Protein AF-A0A1X0P8S2-F1 (afdb_monomer_lite)

pLDDT: mean 89.49, std 8.62, range [44.91, 97.94]

Foldseek 3Di:
DPDFVVVQVVCCVQPVQAEDQDLVVCVVVVHQKYWDTWPAADPFFTWTWIAGNVPRDIDIKTKGWCPPPDPVVVVVVVVVLVVQCVDDDPPRDHDPDKDKGADPVHRSTIMMID

Secondary structure (DSSP, 8-state):
---HHHHHHHHHHHTTTTEESSHHHHHHTT-SEEEEEEEEEETTEEEEEEEETTT--EEEEEEEE-TT--HHHHHHHHHHHHHHHT---TTSPPP---EEEEETTEEEEEEEE-

InterPro domains:
  IPR000719 Protein kinase domain [PF00069] (35-103)
  IPR000719 Protein kinase domain [PS50011] (33-114)
  IPR011009 Protein kinase-like domain superfamily [SSF56112] (29-111)
  IPR017441 Protein kinase, ATP binding site [PS00107] (39-62)

Structure (mmCIF, N/CA/C/O backbone):
data_AF-A0A1X0P8S2-F1
#
_entry.id   AF-A0A1X0P8S2-F1
#
loop_
_atom_site.group_PDB
_atom_site.id
_atom_site.type_symbol
_atom_site.label_atom_id
_atom_site.label_alt_id
_atom_site.label_comp_id
_atom_site.label_asym_id
_atom_site.label_entity_id
_atom_site.label_seq_id
_atom_site.pdbx_PDB_ins_code
_atom_site.Cartn_x
_atom_site.Cartn_y
_atom_site.Cartn_z
_atom_site.occupancy
_atom_site.B_iso_or_equiv
_atom_site.auth_seq_id
_atom_site.auth_comp_id
_atom_site.auth_asym_id
_atom_site.auth_atom_id
_atom_site.pdbx_PDB_model_num
ATOM 1 N N . MET A 1 1 ? 19.736 5.442 6.160 1.00 44.91 1 MET A N 1
ATOM 2 C CA . MET A 1 1 ? 18.435 4.812 5.849 1.00 44.91 1 MET A CA 1
ATOM 3 C C . MET A 1 1 ? 17.380 5.475 6.715 1.00 44.91 1 MET A C 1
ATOM 5 O O . MET A 1 1 ? 17.674 5.678 7.890 1.00 44.91 1 MET A O 1
ATOM 9 N N . PRO A 1 2 ? 16.222 5.888 6.177 1.00 51.19 2 PRO A N 1
ATOM 10 C CA . PRO A 1 2 ? 15.137 6.366 7.026 1.00 51.19 2 PRO A CA 1
ATOM 11 C C . PRO A 1 2 ? 14.755 5.253 8.012 1.00 51.19 2 PRO A C 1
ATOM 13 O O . PRO A 1 2 ? 14.712 4.086 7.632 1.00 51.19 2 PRO A O 1
ATOM 16 N N . SER A 1 3 ? 14.539 5.606 9.282 1.00 68.69 3 SER A N 1
ATOM 17 C CA . SER A 1 3 ? 14.033 4.666 10.292 1.00 68.69 3 SER A CA 1
ATOM 18 C C . SER A 1 3 ? 12.738 4.016 9.788 1.00 68.69 3 SER A C 1
ATOM 20 O O . SER A 1 3 ? 11.969 4.675 9.084 1.00 68.69 3 SER A O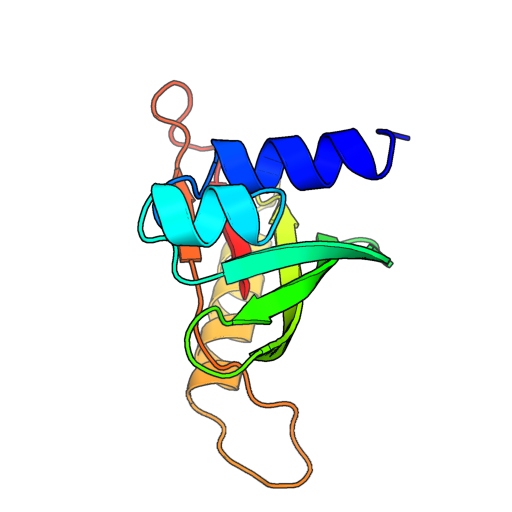 1
ATOM 22 N N . ASN A 1 4 ? 12.469 2.759 10.154 1.00 75.12 4 ASN A N 1
ATOM 23 C CA . ASN A 1 4 ? 11.230 2.055 9.790 1.00 75.12 4 ASN A CA 1
ATOM 24 C C . ASN A 1 4 ? 9.979 2.909 10.088 1.00 75.12 4 ASN A C 1
ATOM 26 O O . ASN A 1 4 ? 9.049 2.958 9.283 1.00 75.12 4 ASN A O 1
ATOM 30 N N . ASP A 1 5 ? 10.017 3.685 11.172 1.00 81.69 5 ASP A N 1
ATOM 31 C CA . ASP A 1 5 ? 8.949 4.607 11.570 1.00 81.69 5 ASP A CA 1
ATOM 32 C C . ASP A 1 5 ? 8.781 5.804 10.624 1.00 81.69 5 ASP A C 1
ATOM 34 O O . ASP A 1 5 ? 7.670 6.306 10.434 1.00 81.69 5 ASP A O 1
ATOM 38 N N . ALA A 1 6 ? 9.862 6.267 9.991 1.00 87.00 6 ALA A N 1
ATOM 39 C CA . ALA A 1 6 ? 9.818 7.382 9.050 1.00 87.00 6 ALA A CA 1
ATOM 40 C C . ALA A 1 6 ? 9.085 6.994 7.759 1.00 87.00 6 ALA A C 1
ATOM 42 O O . ALA A 1 6 ? 8.326 7.804 7.223 1.00 87.00 6 ALA A O 1
ATOM 43 N N . MET A 1 7 ? 9.253 5.751 7.289 1.00 88.81 7 MET A N 1
ATOM 44 C CA . MET A 1 7 ? 8.531 5.256 6.113 1.00 88.81 7 MET A CA 1
ATOM 45 C C . MET A 1 7 ? 7.036 5.092 6.403 1.00 88.81 7 MET A C 1
ATOM 47 O O . MET A 1 7 ? 6.203 5.565 5.631 1.00 88.81 7 MET A O 1
ATOM 51 N N . ILE A 1 8 ? 6.693 4.504 7.553 1.00 92.19 8 ILE A N 1
ATOM 52 C CA . ILE A 1 8 ? 5.300 4.372 8.005 1.00 92.19 8 ILE A CA 1
ATOM 53 C C . ILE A 1 8 ? 4.648 5.755 8.121 1.00 92.19 8 ILE A C 1
ATOM 55 O O . ILE A 1 8 ? 3.558 5.982 7.592 1.00 92.19 8 ILE A O 1
ATOM 59 N N . SER A 1 9 ? 5.351 6.714 8.729 1.00 92.31 9 SER A N 1
ATOM 60 C CA . SER A 1 9 ? 4.879 8.096 8.858 1.00 92.31 9 SER A CA 1
ATOM 61 C C . SER A 1 9 ? 4.693 8.779 7.500 1.00 92.31 9 SER A C 1
ATOM 63 O O . SER A 1 9 ? 3.713 9.502 7.308 1.00 92.31 9 SER A O 1
ATOM 65 N N . ARG A 1 10 ? 5.596 8.549 6.531 1.00 89.75 10 ARG A N 1
ATOM 66 C CA . ARG A 1 10 ? 5.460 9.068 5.158 1.00 89.75 10 ARG A CA 1
ATOM 67 C C . ARG A 1 10 ? 4.205 8.512 4.492 1.00 89.75 10 ARG A C 1
ATOM 69 O O . ARG A 1 10 ? 3.454 9.300 3.920 1.00 89.75 10 ARG A O 1
ATOM 76 N N . VAL A 1 11 ? 3.951 7.207 4.591 1.00 91.25 11 VAL A N 1
ATOM 77 C CA . VAL A 1 11 ? 2.761 6.571 4.002 1.00 91.25 11 VAL A CA 1
ATOM 78 C C . VAL A 1 11 ? 1.479 7.103 4.625 1.00 91.25 11 VAL A C 1
ATOM 80 O O . VAL A 1 11 ? 0.617 7.570 3.889 1.00 91.25 11 VAL A O 1
ATOM 83 N N . CYS A 1 12 ? 1.378 7.126 5.956 1.00 93.38 12 CYS A N 1
ATOM 84 C CA . CYS A 1 12 ? 0.174 7.604 6.643 1.00 93.38 12 CYS A CA 1
ATOM 85 C C . CYS A 1 12 ? -0.104 9.089 6.365 1.00 93.38 12 CYS A C 1
ATOM 87 O O . CYS A 1 12 ? -1.254 9.504 6.301 1.00 93.38 12 CYS A O 1
ATOM 89 N N . ARG A 1 13 ? 0.939 9.906 6.166 1.00 91.81 13 ARG A N 1
ATOM 90 C CA . ARG A 1 13 ? 0.778 11.311 5.766 1.00 91.81 13 ARG A CA 1
ATOM 91 C C . ARG A 1 13 ? 0.362 11.450 4.303 1.00 91.81 13 ARG A C 1
ATOM 93 O O . ARG A 1 13 ? -0.481 12.279 3.983 1.00 91.81 13 ARG A O 1
ATOM 100 N N . THR A 1 14 ? 0.982 10.679 3.412 1.00 90.50 14 THR A N 1
ATOM 101 C CA . THR A 1 14 ? 0.736 10.775 1.966 1.00 90.50 14 THR A CA 1
ATOM 102 C C . THR A 1 14 ? -0.659 10.253 1.646 1.00 90.50 14 THR A C 1
ATOM 104 O O . THR A 1 14 ? -1.473 10.966 1.068 1.00 90.50 14 THR A O 1
ATOM 107 N N . PHE A 1 15 ? -0.984 9.053 2.110 1.00 92.81 15 PHE A N 1
ATOM 108 C CA . PHE A 1 15 ? -2.256 8.376 1.880 1.00 92.81 15 PHE A CA 1
ATOM 109 C C . PHE A 1 15 ? -3.144 8.453 3.125 1.00 92.81 15 PHE A C 1
ATOM 111 O O . PHE A 1 15 ? -3.671 7.446 3.602 1.00 92.81 15 PHE A O 1
ATOM 118 N N . SER A 1 16 ? -3.301 9.673 3.646 1.00 92.62 16 SER A N 1
ATOM 119 C CA . SER A 1 16 ? -4.057 9.974 4.866 1.00 92.62 16 SER A CA 1
ATOM 120 C C . SER A 1 16 ? -5.507 9.518 4.822 1.00 92.62 16 SER A C 1
ATOM 122 O O . SER A 1 16 ? -6.110 9.334 5.869 1.00 92.62 16 SER A O 1
ATOM 124 N N . ASP A 1 17 ? -6.084 9.337 3.639 1.00 92.81 17 ASP A N 1
ATOM 125 C CA . ASP A 1 17 ? -7.479 8.919 3.489 1.00 92.81 17 ASP A CA 1
ATOM 126 C C . ASP A 1 17 ? -7.645 7.405 3.684 1.00 92.81 17 ASP A C 1
ATOM 128 O O . ASP A 1 17 ? -8.718 6.947 4.067 1.00 92.81 17 ASP A O 1
ATOM 132 N N . ALA A 1 18 ? -6.568 6.632 3.505 1.00 94.50 18 ALA A N 1
ATOM 133 C CA . ALA A 1 18 ? -6.597 5.172 3.537 1.00 94.50 18 ALA A CA 1
ATOM 134 C C . ALA A 1 18 ? -5.867 4.562 4.746 1.00 94.50 18 ALA A C 1
ATOM 136 O O . ALA A 1 18 ? -6.346 3.562 5.286 1.00 94.50 18 ALA A O 1
ATOM 137 N N . PHE A 1 19 ? -4.747 5.149 5.187 1.00 96.12 19 PHE A N 1
ATOM 138 C CA . PHE A 1 19 ? -3.832 4.527 6.152 1.00 96.12 19 PHE A CA 1
ATOM 139 C C . PHE A 1 19 ? -3.660 5.329 7.448 1.00 96.12 19 PHE A C 1
ATOM 141 O O . PHE A 1 19 ? -3.536 6.553 7.433 1.00 96.12 19 PHE A O 1
ATOM 148 N N . ALA A 1 20 ? -3.554 4.611 8.567 1.00 96.81 20 ALA A N 1
ATOM 149 C CA . ALA A 1 20 ? -3.128 5.124 9.868 1.00 96.81 20 ALA A CA 1
ATOM 150 C C . ALA A 1 20 ? -1.917 4.354 10.431 1.00 96.81 20 ALA A C 1
ATOM 152 O O . ALA A 1 20 ? -1.574 3.258 9.986 1.00 96.81 20 ALA A O 1
ATOM 153 N N . LYS A 1 21 ? -1.265 4.944 11.438 1.00 95.19 21 LYS A N 1
ATOM 154 C CA . LYS A 1 21 ? -0.061 4.390 12.086 1.00 95.19 21 LYS A CA 1
ATOM 155 C C . LYS A 1 21 ? -0.348 3.250 13.074 1.00 95.19 21 LYS A C 1
ATOM 157 O O . LYS A 1 21 ? 0.554 2.491 13.393 1.00 95.19 21 LYS A O 1
ATOM 162 N N . ASP A 1 22 ? -1.576 3.161 13.577 1.00 95.75 22 ASP A N 1
ATOM 163 C CA . ASP A 1 22 ? -2.020 2.152 14.537 1.00 95.75 22 ASP A CA 1
ATOM 164 C C . ASP A 1 22 ? -3.539 1.949 14.439 1.00 95.75 22 ASP A C 1
ATOM 166 O O . ASP A 1 22 ? -4.254 2.750 13.828 1.00 95.75 22 ASP A O 1
ATOM 170 N N . GLU A 1 23 ? -4.024 0.853 15.024 1.00 96.75 23 GLU A N 1
ATOM 171 C CA . GLU A 1 23 ? -5.435 0.465 14.966 1.00 96.75 23 GLU A CA 1
ATOM 172 C C . GLU A 1 23 ? -6.361 1.476 15.651 1.00 96.75 23 GLU A C 1
ATOM 174 O O . GLU A 1 23 ? -7.444 1.760 15.138 1.00 96.75 23 GLU A O 1
ATOM 179 N N . ALA A 1 24 ? -5.947 2.033 16.793 1.00 96.94 24 ALA A N 1
ATOM 180 C CA . ALA A 1 24 ? -6.769 2.965 17.560 1.00 96.94 24 ALA A CA 1
ATOM 181 C C . ALA A 1 24 ? -7.052 4.232 16.741 1.00 96.94 24 ALA A C 1
ATOM 183 O O . ALA A 1 24 ? -8.210 4.603 16.551 1.00 96.94 24 ALA A O 1
ATOM 184 N N . THR A 1 25 ? -6.002 4.810 16.155 1.00 96.25 25 THR A N 1
ATOM 185 C CA . THR A 1 25 ? -6.083 5.965 15.255 1.00 96.25 25 THR A CA 1
ATOM 186 C C . THR A 1 25 ? -6.919 5.639 14.015 1.00 96.25 25 THR A C 1
ATOM 188 O O . THR A 1 25 ? -7.712 6.463 13.563 1.00 96.25 25 THR A O 1
ATOM 191 N N . ALA A 1 26 ? -6.767 4.433 13.454 1.00 96.94 26 ALA A N 1
ATOM 192 C CA . ALA A 1 26 ? -7.526 4.014 12.279 1.00 96.94 26 ALA A CA 1
ATOM 193 C C . ALA A 1 26 ? -9.030 3.962 12.558 1.00 96.94 26 ALA A C 1
ATOM 195 O O . ALA A 1 26 ? -9.818 4.460 11.757 1.00 96.94 26 ALA A O 1
ATOM 196 N N . ARG A 1 27 ? -9.425 3.401 13.706 1.00 96.69 27 ARG A N 1
ATOM 197 C CA . ARG A 1 27 ? -10.828 3.326 14.131 1.00 96.69 27 ARG A CA 1
ATOM 198 C C . ARG A 1 27 ? -11.400 4.706 14.435 1.00 96.69 27 ARG A C 1
ATOM 200 O O . ARG A 1 27 ? -12.492 5.010 13.969 1.00 96.69 27 ARG A O 1
ATOM 207 N N . GLU A 1 28 ? -10.657 5.537 15.162 1.00 97.25 28 GLU A N 1
ATOM 208 C CA . GLU A 1 28 ? -11.066 6.904 15.505 1.00 97.25 28 GLU A CA 1
ATOM 209 C C . GLU A 1 28 ? -11.314 7.758 14.253 1.00 97.25 28 GLU A C 1
ATOM 211 O O . GLU A 1 28 ? -12.302 8.483 14.176 1.00 97.25 28 GLU A O 1
ATOM 216 N N . GLN A 1 29 ? -10.445 7.644 13.246 1.00 96.50 29 GLN A N 1
ATOM 217 C CA . GLN A 1 29 ? -10.496 8.472 12.038 1.00 96.50 29 GLN A CA 1
ATOM 218 C C . GLN A 1 29 ? -11.183 7.797 10.841 1.00 96.50 29 GLN A C 1
ATOM 220 O O . GLN A 1 29 ? -11.119 8.324 9.727 1.00 96.50 29 GLN A O 1
ATOM 225 N N . GLY A 1 30 ? -11.784 6.619 11.034 1.00 96.25 30 GLY A N 1
ATOM 226 C CA . GLY A 1 30 ? -12.465 5.871 9.975 1.00 96.25 30 GLY A CA 1
ATOM 227 C C . GLY A 1 30 ? -11.560 5.453 8.808 1.00 96.25 30 GLY A C 1
ATOM 228 O O . GLY A 1 30 ? -12.003 5.453 7.662 1.00 96.25 30 GLY A O 1
ATOM 229 N N . LYS A 1 31 ? -10.286 5.131 9.064 1.00 96.75 31 LYS A N 1
ATOM 230 C CA . LYS A 1 31 ? -9.349 4.663 8.028 1.00 96.75 31 LYS A CA 1
ATOM 231 C C . LYS A 1 31 ? -9.607 3.206 7.666 1.00 96.75 31 LYS A C 1
ATOM 233 O O . LYS A 1 31 ? -10.013 2.405 8.504 1.00 96.75 31 LYS A O 1
ATOM 238 N N . LYS A 1 32 ? -9.316 2.849 6.414 1.00 97.19 32 LYS A N 1
ATOM 239 C CA . LYS A 1 32 ? -9.481 1.479 5.906 1.00 97.19 32 LYS A CA 1
ATOM 240 C C . LYS A 1 32 ? -8.394 0.537 6.432 1.00 97.19 32 LYS A C 1
ATOM 242 O O . LYS A 1 32 ? -8.680 -0.625 6.730 1.00 97.19 32 LYS A O 1
ATOM 247 N N . TYR A 1 33 ? -7.172 1.049 6.585 1.00 97.69 33 TYR A N 1
ATOM 248 C CA . TYR A 1 33 ? -5.987 0.280 6.951 1.00 97.69 33 TYR A CA 1
ATOM 249 C C . TYR A 1 33 ? -5.161 0.940 8.053 1.00 97.69 33 TYR A C 1
ATOM 251 O O . TYR A 1 33 ? -5.146 2.162 8.207 1.00 97.69 33 TYR A O 1
ATOM 259 N N . TRP A 1 34 ? -4.383 0.125 8.759 1.00 97.62 34 TRP A N 1
ATOM 260 C CA . TRP A 1 34 ? -3.283 0.591 9.599 1.00 97.62 34 TRP A CA 1
ATOM 261 C C . TRP A 1 34 ? -2.013 -0.219 9.371 1.00 97.62 34 TRP A C 1
ATOM 263 O O . TRP A 1 34 ? -2.073 -1.399 9.027 1.00 97.62 34 TRP A O 1
ATOM 273 N N . ILE A 1 35 ? -0.856 0.419 9.532 1.00 96.94 35 ILE A N 1
ATOM 274 C CA . ILE A 1 35 ? 0.444 -0.202 9.269 1.00 96.94 35 ILE A CA 1
ATOM 275 C C . ILE A 1 35 ? 1.052 -0.739 10.563 1.00 96.94 35 ILE A C 1
ATOM 277 O O . ILE A 1 35 ? 1.124 -0.041 11.565 1.00 96.94 35 ILE A O 1
ATOM 281 N N . THR A 1 36 ? 1.523 -1.984 10.528 1.00 95.62 36 THR A N 1
ATOM 282 C CA . THR A 1 36 ? 2.124 -2.668 11.684 1.00 95.62 36 THR A CA 1
ATOM 283 C C . THR A 1 36 ? 3.648 -2.568 11.701 1.00 95.62 36 THR A C 1
ATOM 285 O O . THR A 1 36 ? 4.238 -2.365 12.757 1.00 95.62 36 THR A O 1
ATOM 288 N N . ARG A 1 37 ? 4.306 -2.769 10.550 1.00 94.75 37 ARG A N 1
ATOM 289 C CA . ARG A 1 37 ? 5.773 -2.800 10.418 1.00 94.75 37 ARG A CA 1
ATOM 290 C C . ARG A 1 37 ? 6.219 -2.778 8.959 1.00 94.75 37 ARG A C 1
ATOM 292 O O . ARG A 1 37 ? 5.430 -3.049 8.058 1.00 94.75 37 ARG A O 1
ATOM 299 N N . VAL A 1 38 ? 7.511 -2.549 8.743 1.00 95.81 38 VAL A N 1
ATOM 300 C CA . VAL A 1 38 ? 8.190 -2.792 7.461 1.00 95.81 38 VAL A CA 1
ATOM 301 C C . VAL A 1 38 ? 8.457 -4.295 7.298 1.00 95.81 38 VAL A C 1
ATOM 303 O O . VAL A 1 38 ? 8.894 -4.946 8.246 1.00 95.81 38 VAL A O 1
ATOM 306 N N . LEU A 1 39 ? 8.184 -4.844 6.112 1.00 95.62 39 LEU A N 1
ATOM 307 C CA . LEU A 1 39 ? 8.489 -6.234 5.742 1.00 95.62 39 LEU A CA 1
ATOM 308 C C . LEU A 1 39 ? 9.820 -6.357 4.994 1.00 95.62 39 LEU A C 1
ATOM 310 O O . LEU A 1 39 ? 10.546 -7.325 5.199 1.00 95.62 39 LEU A O 1
ATOM 314 N N . GLY A 1 40 ? 10.156 -5.378 4.154 1.00 93.75 40 GLY A N 1
ATOM 315 C CA . GLY A 1 40 ? 11.430 -5.336 3.439 1.00 93.75 40 GLY A CA 1
ATOM 316 C C . GLY A 1 40 ? 11.521 -4.155 2.480 1.00 93.75 40 GLY A C 1
ATOM 317 O O . GLY A 1 40 ? 10.507 -3.566 2.116 1.00 93.75 40 GLY A O 1
ATOM 318 N N . SER A 1 41 ? 12.735 -3.822 2.053 1.00 91.81 41 SER A N 1
ATOM 319 C CA . SER A 1 41 ? 13.006 -2.762 1.077 1.00 91.81 41 SER A CA 1
ATOM 320 C C . SER A 1 41 ? 13.828 -3.326 -0.074 1.00 91.81 41 SER A C 1
ATOM 322 O O . SER A 1 41 ? 14.752 -4.108 0.144 1.00 91.81 41 SER A O 1
ATOM 324 N N . GLY A 1 42 ? 13.486 -2.932 -1.295 1.00 85.69 42 GLY A N 1
ATOM 325 C CA . GLY A 1 42 ? 14.176 -3.314 -2.520 1.00 85.69 42 GLY A CA 1
ATOM 326 C C . GLY A 1 42 ? 14.456 -2.108 -3.410 1.00 85.69 42 GLY A C 1
ATOM 327 O O . GLY A 1 42 ? 14.196 -0.966 -3.037 1.00 85.69 42 GLY A O 1
ATOM 328 N N . ALA A 1 43 ? 14.975 -2.374 -4.609 1.00 82.38 43 ALA A N 1
ATOM 329 C CA . ALA A 1 43 ? 15.391 -1.333 -5.551 1.00 82.38 43 ALA A CA 1
ATOM 330 C C . ALA A 1 43 ? 14.255 -0.380 -5.961 1.00 82.38 43 ALA A C 1
ATOM 332 O O . ALA A 1 43 ? 14.499 0.796 -6.196 1.00 82.38 43 ALA A O 1
ATOM 333 N N . THR A 1 44 ? 13.022 -0.884 -6.040 1.00 79.94 44 THR A N 1
ATOM 334 C CA . THR A 1 44 ? 11.866 -0.132 -6.549 1.00 79.94 44 THR A CA 1
ATOM 335 C C . THR A 1 44 ? 10.910 0.332 -5.458 1.00 79.94 44 THR A C 1
ATOM 337 O O . THR A 1 44 ? 9.926 0.999 -5.757 1.00 79.94 44 THR A O 1
ATOM 340 N N . GLY A 1 45 ? 11.151 -0.017 -4.192 1.00 87.19 45 GLY A N 1
ATOM 341 C CA . GLY A 1 45 ? 10.194 0.319 -3.150 1.00 87.19 45 GLY A CA 1
ATOM 342 C C . GLY A 1 45 ? 10.385 -0.398 -1.827 1.00 87.19 45 GLY A C 1
ATOM 343 O O . GLY A 1 45 ? 11.294 -1.204 -1.638 1.00 87.19 45 GLY A O 1
ATOM 344 N N . THR A 1 46 ? 9.493 -0.096 -0.892 1.00 92.75 46 THR A N 1
ATOM 345 C CA . THR A 1 46 ? 9.443 -0.714 0.437 1.00 92.75 46 THR A CA 1
ATOM 346 C C . THR A 1 46 ? 8.095 -1.378 0.646 1.00 92.75 46 THR A C 1
ATOM 348 O O . THR A 1 46 ? 7.059 -0.769 0.410 1.00 92.75 46 THR A O 1
ATOM 351 N N . VAL A 1 47 ? 8.110 -2.620 1.113 1.00 95.31 47 VAL A N 1
ATOM 352 C CA . VAL A 1 47 ? 6.917 -3.388 1.453 1.00 95.31 47 VAL A CA 1
ATOM 353 C C . VAL A 1 47 ? 6.630 -3.232 2.943 1.00 95.31 47 VAL A C 1
ATOM 355 O O . VAL A 1 47 ? 7.504 -3.446 3.786 1.00 95.31 47 VAL A O 1
ATOM 358 N N . LEU A 1 48 ? 5.395 -2.870 3.270 1.00 96.38 48 LEU A N 1
ATOM 359 C CA . LEU A 1 48 ? 4.875 -2.721 4.624 1.00 96.38 48 LEU A CA 1
ATOM 360 C C . LEU A 1 48 ? 3.834 -3.808 4.909 1.00 96.38 48 LEU A C 1
ATOM 362 O O . LEU A 1 48 ? 3.192 -4.327 4.002 1.00 96.38 48 LEU A O 1
ATOM 366 N N . CYS A 1 49 ? 3.652 -4.141 6.181 1.00 96.94 49 CYS A N 1
ATOM 367 C CA . CYS A 1 49 ? 2.583 -5.013 6.650 1.00 96.94 49 CYS A CA 1
ATOM 368 C C . CYS A 1 49 ? 1.418 -4.143 7.126 1.00 96.94 49 CYS A C 1
ATOM 370 O O . CYS A 1 49 ? 1.525 -3.493 8.171 1.00 96.94 49 CYS A O 1
ATOM 372 N N . GLY A 1 50 ? 0.330 -4.116 6.364 1.00 97.12 50 GLY A N 1
ATOM 373 C CA . GLY A 1 50 ? -0.915 -3.442 6.717 1.00 97.12 50 GLY A CA 1
ATOM 374 C C . GLY A 1 50 ? -1.947 -4.415 7.285 1.00 97.12 50 GLY A C 1
ATOM 375 O O . GLY A 1 50 ? -1.896 -5.612 7.014 1.00 97.12 50 GLY A O 1
ATOM 376 N N . LYS A 1 51 ? -2.902 -3.905 8.059 1.00 97.94 51 LYS A N 1
ATOM 377 C CA . LYS A 1 51 ? -4.093 -4.638 8.494 1.00 97.94 51 LYS A CA 1
ATOM 378 C C . LYS A 1 51 ? -5.352 -3.861 8.156 1.00 97.94 51 LYS A C 1
ATOM 380 O O . LYS A 1 51 ? -5.409 -2.652 8.386 1.00 97.94 51 LYS A O 1
ATOM 385 N N . ARG A 1 52 ? -6.355 -4.552 7.615 1.00 97.56 52 ARG A N 1
ATOM 386 C CA . ARG A 1 52 ? -7.668 -3.974 7.315 1.00 97.56 52 ARG A CA 1
ATOM 387 C C . ARG A 1 52 ? -8.475 -3.816 8.595 1.00 97.56 52 ARG A C 1
ATOM 389 O O . ARG A 1 52 ? -8.527 -4.721 9.421 1.00 97.56 52 ARG A O 1
ATOM 396 N N . VAL A 1 53 ? -9.120 -2.667 8.769 1.00 97.81 53 VAL A N 1
ATOM 397 C CA . VAL A 1 53 ? -9.856 -2.360 10.008 1.00 97.81 53 VAL A CA 1
ATOM 398 C C . VAL A 1 53 ? -11.124 -3.208 10.164 1.00 97.81 53 VAL A C 1
ATOM 400 O O . VAL A 1 53 ? -11.509 -3.515 11.293 1.00 97.81 53 VAL A O 1
ATOM 403 N N . SER A 1 54 ? -11.765 -3.605 9.058 1.00 97.38 54 SER A N 1
ATOM 404 C CA . SER A 1 54 ? -13.050 -4.322 9.075 1.00 97.38 54 SER A CA 1
ATOM 405 C C . SER A 1 54 ? -12.974 -5.728 9.672 1.00 97.38 54 SER A C 1
ATOM 407 O O . SER A 1 54 ? -13.916 -6.149 10.334 1.00 97.38 54 SER A O 1
ATOM 409 N N . ASP A 1 55 ? -11.876 -6.447 9.448 1.00 96.69 55 ASP A N 1
ATOM 410 C CA . ASP A 1 55 ? -11.729 -7.873 9.793 1.00 96.69 55 ASP A CA 1
ATOM 411 C C . ASP A 1 55 ? -10.341 -8.245 10.334 1.00 96.69 55 ASP A C 1
ATOM 413 O O . ASP A 1 55 ? -10.122 -9.382 10.746 1.00 96.69 55 ASP A O 1
ATOM 417 N N . GLY A 1 56 ? -9.397 -7.302 10.364 1.00 96.25 56 GLY A N 1
ATOM 418 C CA . GLY A 1 56 ? -8.036 -7.546 10.832 1.00 96.25 56 GLY A CA 1
ATOM 419 C C . GLY A 1 56 ? -7.170 -8.356 9.865 1.00 96.25 56 GLY A C 1
ATOM 420 O O . GLY A 1 56 ? -6.051 -8.725 10.244 1.00 96.25 56 GLY A O 1
ATOM 421 N N . GLU A 1 57 ? -7.643 -8.623 8.641 1.00 97.25 57 GLU A N 1
ATOM 422 C CA . GLU A 1 57 ? -6.873 -9.338 7.623 1.00 97.25 57 GLU A CA 1
ATOM 423 C C . GLU A 1 57 ? -5.582 -8.572 7.296 1.00 97.25 57 GLU A C 1
ATOM 425 O O . GLU A 1 57 ? -5.553 -7.337 7.272 1.00 97.25 57 GLU A O 1
ATOM 430 N N . SER A 1 58 ? -4.485 -9.313 7.122 1.00 97.19 58 SER A N 1
ATOM 431 C CA . SER A 1 58 ? -3.153 -8.744 6.913 1.00 97.19 58 SER A CA 1
ATOM 432 C C . SER A 1 58 ? -2.805 -8.690 5.431 1.00 97.19 58 SER A C 1
ATOM 434 O O . SER A 1 58 ? -2.993 -9.666 4.714 1.00 97.19 58 SER A O 1
ATOM 436 N N . PHE A 1 59 ? -2.235 -7.567 5.006 1.00 96.50 59 PHE A N 1
ATOM 437 C CA . PHE A 1 59 ? -1.879 -7.278 3.621 1.00 96.50 59 PHE A CA 1
ATOM 438 C C . PHE A 1 59 ? -0.414 -6.859 3.519 1.00 96.50 59 PHE A C 1
ATOM 440 O O . PHE A 1 59 ? 0.120 -6.175 4.400 1.00 96.50 59 PHE A O 1
ATOM 447 N N . ALA A 1 60 ? 0.231 -7.243 2.421 1.00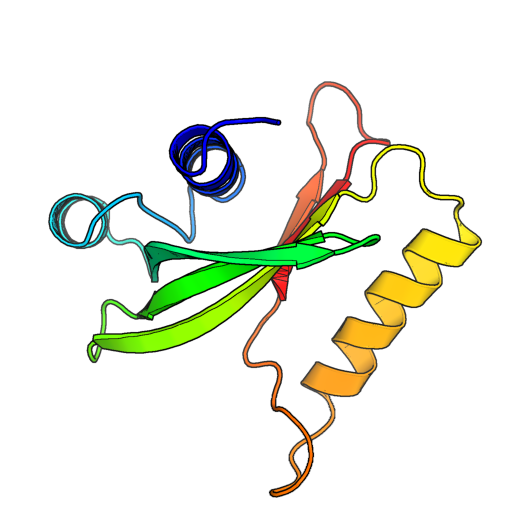 96.50 60 ALA A N 1
ATOM 448 C CA . ALA A 1 60 ? 1.483 -6.635 1.998 1.00 96.50 60 ALA A CA 1
ATOM 449 C C . ALA A 1 60 ? 1.160 -5.362 1.205 1.00 96.50 60 ALA A C 1
ATOM 451 O O . ALA A 1 60 ? 0.310 -5.388 0.327 1.00 96.50 60 ALA A O 1
ATOM 452 N N . VAL A 1 61 ? 1.827 -4.262 1.540 1.00 95.56 61 VAL A N 1
ATOM 453 C CA . VAL A 1 61 ? 1.600 -2.931 0.968 1.00 95.56 61 VAL A CA 1
ATOM 454 C C . VAL A 1 61 ? 2.914 -2.471 0.344 1.00 95.56 61 VAL A C 1
ATOM 456 O O . VAL A 1 61 ? 3.838 -2.097 1.073 1.00 95.56 61 VAL A O 1
ATOM 459 N N . LYS A 1 62 ? 3.052 -2.543 -0.982 1.00 94.88 62 LYS A N 1
ATOM 460 C CA . LYS A 1 62 ? 4.285 -2.176 -1.695 1.00 94.88 62 LYS A CA 1
ATOM 461 C C . LYS A 1 62 ? 4.250 -0.695 -2.046 1.00 94.88 62 LYS A C 1
ATOM 463 O O . LYS A 1 62 ? 3.508 -0.276 -2.921 1.00 94.88 62 LYS A O 1
ATOM 468 N N . VAL A 1 63 ? 5.091 0.094 -1.387 1.00 93.06 63 VAL A N 1
ATOM 469 C CA . VAL A 1 63 ? 5.241 1.527 -1.651 1.00 93.06 63 VAL A CA 1
ATOM 470 C C . VAL A 1 63 ? 6.338 1.742 -2.682 1.00 93.06 63 VAL A C 1
ATOM 472 O O . VAL A 1 63 ? 7.496 1.410 -2.424 1.00 93.06 63 VAL A O 1
ATOM 475 N N . VAL A 1 64 ? 5.974 2.325 -3.816 1.00 90.25 64 VAL A N 1
ATOM 476 C CA . VAL A 1 64 ? 6.860 2.652 -4.933 1.00 90.25 64 VAL A CA 1
ATOM 477 C C . VAL A 1 64 ? 7.039 4.166 -4.980 1.00 90.25 64 VAL A C 1
ATOM 479 O O . VAL A 1 64 ? 6.063 4.918 -5.056 1.00 90.25 64 VAL A O 1
ATOM 482 N N . ASP A 1 65 ? 8.292 4.610 -4.897 1.00 85.56 65 ASP A N 1
ATOM 483 C CA . ASP A 1 65 ? 8.652 6.014 -5.087 1.00 85.56 65 ASP A CA 1
ATOM 484 C C . ASP A 1 65 ? 8.933 6.237 -6.571 1.00 85.56 65 ASP A C 1
ATOM 486 O O . ASP A 1 65 ? 9.893 5.685 -7.101 1.00 85.56 65 ASP A O 1
ATOM 490 N N . MET A 1 66 ? 8.062 6.978 -7.254 1.00 85.38 66 MET A N 1
ATOM 491 C CA . MET A 1 66 ? 8.172 7.203 -8.698 1.00 85.38 66 MET A CA 1
ATOM 492 C C . MET A 1 66 ? 8.940 8.496 -9.010 1.00 85.38 66 MET A C 1
ATOM 494 O O . MET A 1 66 ? 9.085 8.866 -10.178 1.00 85.38 66 MET A O 1
ATOM 498 N N . GLU A 1 67 ? 9.411 9.202 -7.979 1.00 83.12 67 GLU A N 1
ATOM 499 C CA . GLU A 1 67 ? 10.254 10.387 -8.110 1.00 83.12 67 GLU A CA 1
ATOM 500 C C . GLU A 1 67 ? 11.570 10.036 -8.820 1.00 83.12 67 GLU A C 1
ATOM 502 O O . GLU A 1 67 ? 12.252 9.067 -8.486 1.00 83.12 67 GLU A O 1
ATOM 507 N N . GLY A 1 68 ? 11.915 10.815 -9.848 1.00 78.69 68 GLY A N 1
ATOM 508 C CA . GLY A 1 68 ? 13.135 10.615 -10.636 1.00 78.69 68 GLY A CA 1
ATOM 509 C C . GLY A 1 68 ? 13.145 9.372 -11.536 1.00 78.69 68 GLY A C 1
ATOM 510 O O . GLY A 1 68 ? 14.129 9.158 -12.246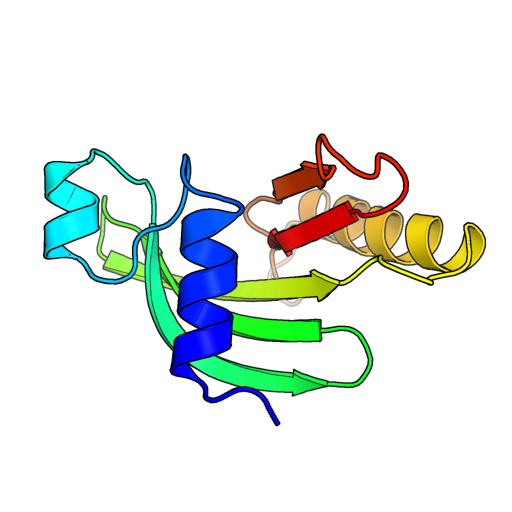 1.00 78.69 68 GLY A O 1
ATOM 511 N N . MET A 1 69 ? 12.075 8.565 -11.557 1.00 86.06 69 MET A N 1
ATOM 512 C CA . MET A 1 69 ? 11.929 7.487 -12.537 1.00 86.06 69 MET A CA 1
ATOM 513 C C . MET A 1 69 ? 11.743 8.059 -13.943 1.00 86.06 69 MET A C 1
ATOM 515 O O . MET A 1 69 ? 11.062 9.069 -14.136 1.00 86.06 69 MET A O 1
ATOM 519 N N . SER A 1 70 ? 12.307 7.375 -14.941 1.00 88.81 70 SER A N 1
ATOM 520 C CA . SER A 1 70 ? 12.013 7.680 -16.340 1.00 88.81 70 SER A CA 1
ATOM 521 C C . SER A 1 70 ? 10.528 7.442 -16.632 1.00 88.81 70 SER A C 1
ATOM 523 O O . SER A 1 70 ? 9.901 6.582 -16.014 1.00 88.81 70 SER A O 1
ATOM 525 N N . GLU A 1 71 ? 9.957 8.137 -17.617 1.00 88.50 71 GLU A N 1
ATOM 526 C CA . GLU A 1 71 ? 8.569 7.880 -18.036 1.00 88.50 71 GLU A CA 1
ATOM 527 C C . GLU A 1 71 ? 8.354 6.414 -18.452 1.00 88.50 71 GLU A C 1
ATOM 529 O O . GLU A 1 71 ? 7.300 5.834 -18.198 1.00 88.50 71 GLU A O 1
ATOM 534 N N . ALA A 1 72 ? 9.379 5.766 -19.017 1.00 89.19 72 ALA A N 1
ATOM 535 C CA . ALA A 1 72 ? 9.332 4.342 -19.333 1.00 89.19 72 ALA A CA 1
ATOM 536 C C . ALA A 1 72 ? 9.196 3.467 -18.075 1.00 89.19 72 ALA A C 1
ATOM 538 O O . ALA A 1 72 ? 8.423 2.509 -18.079 1.00 89.19 72 ALA A O 1
ATOM 539 N N . ASP A 1 73 ? 9.907 3.794 -16.996 1.00 87.62 73 ASP A N 1
ATOM 540 C CA . ASP A 1 73 ? 9.833 3.044 -15.740 1.00 87.62 73 ASP A CA 1
ATOM 541 C C . ASP A 1 73 ? 8.547 3.342 -14.965 1.00 87.62 73 ASP A C 1
ATOM 543 O O . ASP A 1 73 ? 7.950 2.417 -14.414 1.00 87.62 73 ASP A O 1
ATOM 547 N N . LYS A 1 74 ? 8.045 4.584 -15.015 1.00 87.69 74 LYS A N 1
ATOM 548 C CA . LYS A 1 74 ? 6.720 4.921 -14.473 1.00 87.69 74 LYS A CA 1
ATOM 549 C C . LYS A 1 74 ? 5.620 4.114 -15.164 1.00 87.69 74 LYS A C 1
ATOM 551 O O . LYS A 1 74 ? 4.800 3.487 -14.493 1.00 87.69 74 LYS A O 1
ATOM 556 N N . ASN A 1 75 ? 5.650 4.058 -16.497 1.00 87.94 75 ASN A N 1
ATOM 557 C CA . ASN A 1 75 ? 4.705 3.264 -17.283 1.00 87.94 75 ASN A CA 1
ATOM 558 C C . ASN A 1 75 ? 4.805 1.768 -16.957 1.00 87.94 75 ASN A C 1
ATOM 560 O O . ASN A 1 75 ? 3.784 1.093 -16.856 1.00 87.94 75 ASN A O 1
ATOM 564 N N . ARG A 1 76 ? 6.019 1.239 -16.747 1.00 87.31 76 ARG A N 1
ATOM 565 C CA . ARG A 1 76 ? 6.217 -0.156 -16.317 1.00 87.31 76 ARG A CA 1
ATOM 566 C C . ARG A 1 76 ? 5.622 -0.429 -14.939 1.00 87.31 76 ARG A C 1
ATOM 568 O O . ARG A 1 76 ? 4.944 -1.438 -14.785 1.00 87.31 76 ARG A O 1
ATOM 575 N N . ALA A 1 77 ? 5.845 0.449 -13.962 1.00 87.00 77 ALA A N 1
ATOM 576 C CA . ALA A 1 77 ? 5.300 0.283 -12.616 1.00 87.00 77 ALA A CA 1
ATOM 577 C C . ALA A 1 77 ? 3.762 0.347 -12.611 1.00 87.00 77 ALA A C 1
ATOM 579 O O . ALA A 1 77 ? 3.117 -0.470 -11.961 1.00 87.00 77 ALA A O 1
ATOM 580 N N . GLN A 1 78 ? 3.161 1.247 -13.395 1.00 88.06 78 GLN A N 1
ATOM 581 C CA . GLN A 1 78 ? 1.704 1.292 -13.566 1.00 88.06 78 GLN A CA 1
ATOM 582 C C . GLN A 1 78 ? 1.160 0.047 -14.280 1.00 88.06 78 GLN A C 1
ATOM 584 O O . GLN A 1 78 ? 0.132 -0.497 -13.880 1.00 88.06 78 GLN A O 1
ATOM 589 N N . ALA A 1 79 ? 1.858 -0.439 -15.311 1.00 87.62 79 ALA A N 1
ATOM 590 C CA . ALA A 1 79 ? 1.480 -1.664 -16.007 1.00 87.62 79 ALA A CA 1
ATOM 591 C C . ALA A 1 79 ? 1.574 -2.904 -15.099 1.00 87.62 79 ALA A C 1
ATOM 593 O O . ALA A 1 79 ? 0.703 -3.764 -15.178 1.00 87.62 79 ALA A O 1
ATOM 594 N N . GLU A 1 80 ? 2.580 -2.989 -14.216 1.00 84.88 80 GLU A N 1
ATOM 595 C CA . GLU A 1 80 ? 2.695 -4.055 -13.205 1.00 84.88 80 GLU A CA 1
ATOM 596 C C . GLU A 1 80 ? 1.426 -4.119 -12.345 1.00 84.88 80 GLU A C 1
ATOM 598 O O . GLU A 1 80 ? 0.809 -5.179 -12.228 1.00 84.88 80 GLU A O 1
ATOM 603 N N . VAL A 1 81 ? 0.998 -2.973 -11.811 1.00 89.19 81 VAL A N 1
ATOM 604 C CA . VAL A 1 81 ? -0.213 -2.862 -10.986 1.00 89.19 81 VAL A CA 1
ATOM 605 C C . VAL A 1 81 ? -1.461 -3.233 -11.782 1.00 89.19 81 VAL A C 1
ATOM 607 O O . VAL A 1 81 ? -2.255 -4.055 -11.331 1.00 89.19 81 VAL A O 1
ATOM 610 N N . HIS A 1 82 ? -1.614 -2.699 -12.995 1.00 88.81 82 HIS A N 1
ATOM 611 C CA . HIS A 1 82 ? -2.777 -2.983 -13.833 1.00 88.81 82 HIS A CA 1
ATOM 612 C C . HIS A 1 82 ? -2.906 -4.474 -14.187 1.00 88.81 82 HIS A C 1
ATOM 614 O O . HIS A 1 82 ? -4.003 -5.039 -14.128 1.00 88.81 82 HIS A O 1
ATOM 620 N N . CYS A 1 83 ? -1.785 -5.125 -14.512 1.00 89.94 83 CYS A N 1
ATOM 621 C CA . CYS A 1 83 ? -1.740 -6.564 -14.751 1.00 89.94 83 CYS A CA 1
ATOM 622 C C . CYS A 1 83 ? -2.170 -7.341 -13.503 1.00 89.94 83 CYS A C 1
ATOM 624 O O . CYS A 1 83 ? -3.054 -8.188 -13.598 1.00 89.94 83 CYS A O 1
ATOM 626 N N . LEU A 1 84 ? -1.597 -7.035 -12.334 1.00 91.50 84 LEU A N 1
ATOM 627 C CA . LEU A 1 84 ? -1.890 -7.762 -11.095 1.00 91.50 84 LEU A CA 1
ATOM 628 C C . LEU A 1 84 ? -3.327 -7.557 -10.599 1.00 91.50 84 LEU A C 1
ATOM 630 O O . LEU A 1 84 ? -3.924 -8.510 -10.105 1.00 91.50 84 LEU A O 1
ATOM 634 N N . LEU A 1 85 ? -3.903 -6.362 -10.762 1.00 91.88 85 LEU A N 1
ATOM 635 C CA . LEU A 1 85 ? -5.314 -6.093 -10.445 1.00 91.88 85 LEU A CA 1
ATOM 636 C C . LEU A 1 85 ? -6.278 -6.869 -11.350 1.00 91.88 85 LEU A C 1
ATOM 638 O O . LEU A 1 85 ? -7.393 -7.190 -10.943 1.00 91.88 85 LEU A O 1
ATOM 642 N N . SER A 1 86 ? -5.850 -7.180 -12.575 1.00 90.50 86 SER A N 1
ATOM 643 C CA . SER A 1 86 ? -6.635 -7.946 -13.550 1.00 90.50 86 SER A CA 1
ATOM 644 C C . SER A 1 86 ? -6.419 -9.462 -13.435 1.00 90.50 86 SER A C 1
ATOM 646 O O . SER A 1 86 ? -7.091 -10.234 -14.121 1.00 90.50 86 SER A O 1
ATOM 648 N N . CYS A 1 87 ? -5.483 -9.910 -12.593 1.00 91.31 87 CYS A N 1
ATOM 649 C CA . CYS A 1 87 ? -5.176 -11.320 -12.389 1.00 91.31 87 CYS A CA 1
ATOM 650 C C . CYS A 1 87 ? -5.897 -11.870 -11.153 1.00 91.31 87 CYS A C 1
ATOM 652 O O . CYS A 1 87 ? -5.602 -11.485 -10.025 1.00 91.31 87 CYS A O 1
ATOM 654 N N . ASP A 1 88 ? -6.778 -12.852 -11.355 1.00 91.25 88 ASP A N 1
ATOM 655 C CA . ASP A 1 88 ? -7.385 -13.627 -10.266 1.00 91.25 88 ASP A CA 1
ATOM 656 C C . ASP A 1 88 ? -7.132 -15.121 -10.492 1.00 91.25 88 ASP A C 1
ATOM 658 O O . ASP A 1 88 ? -7.936 -15.842 -11.085 1.00 91.25 88 ASP A O 1
ATOM 662 N N . PHE A 1 89 ? -5.943 -15.577 -10.094 1.00 94.00 89 PHE A N 1
ATOM 663 C CA . PHE A 1 89 ? -5.513 -16.963 -10.260 1.00 94.00 89 PHE A CA 1
ATOM 664 C C . PHE A 1 89 ? -4.789 -17.452 -9.008 1.00 94.00 89 PHE A C 1
ATOM 666 O O . PHE A 1 89 ? -3.944 -16.745 -8.469 1.00 94.00 89 PHE A O 1
ATOM 673 N N . PHE A 1 90 ? -5.078 -18.679 -8.564 1.00 93.12 90 PHE A N 1
ATOM 674 C CA . PHE A 1 90 ? -4.658 -19.177 -7.244 1.00 93.12 90 PHE A CA 1
ATOM 675 C C . PHE A 1 90 ? -3.137 -19.168 -7.006 1.00 93.12 90 PHE A C 1
ATOM 677 O O . PHE A 1 90 ? -2.698 -19.112 -5.860 1.00 93.12 90 PHE A O 1
ATOM 684 N N . SER A 1 91 ? -2.335 -19.263 -8.070 1.00 95.25 91 SER A N 1
ATOM 685 C CA . SER A 1 91 ? -0.870 -19.290 -7.994 1.00 95.25 91 SER A CA 1
ATOM 686 C C . SER A 1 91 ? -0.208 -17.964 -8.381 1.00 95.25 91 SER A C 1
ATOM 688 O O . SER A 1 91 ? 1.011 -17.924 -8.538 1.00 95.25 91 SER A O 1
ATOM 690 N N . ILE A 1 92 ? -0.985 -16.900 -8.589 1.00 92.38 92 ILE A N 1
ATOM 691 C CA . ILE A 1 92 ? -0.487 -15.547 -8.849 1.00 92.38 92 ILE A CA 1
ATOM 692 C C . ILE A 1 92 ? -0.851 -14.689 -7.639 1.00 92.38 92 ILE A C 1
ATOM 694 O O . ILE A 1 92 ? -1.967 -14.761 -7.129 1.00 92.38 92 ILE A O 1
ATOM 698 N N . LEU A 1 93 ? 0.100 -13.886 -7.158 1.00 91.56 93 LEU A N 1
ATOM 699 C CA . LEU A 1 93 ? -0.169 -12.950 -6.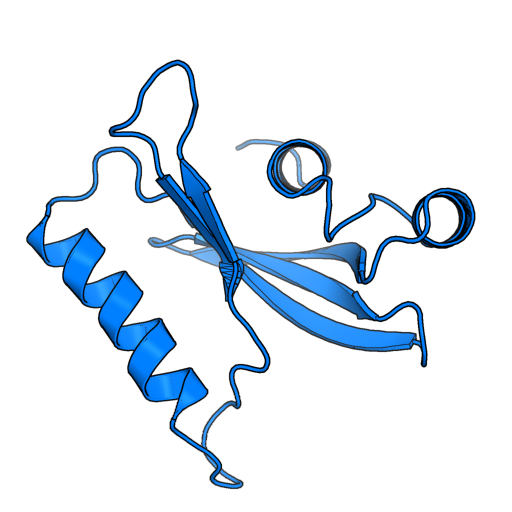070 1.00 91.56 93 LEU A CA 1
ATOM 700 C C . LEU A 1 93 ? -1.256 -11.962 -6.497 1.00 91.56 93 LEU A C 1
ATOM 702 O O . LEU A 1 93 ? -1.104 -11.259 -7.494 1.00 91.56 93 LEU A O 1
ATOM 706 N N . LYS A 1 94 ? -2.338 -11.911 -5.722 1.00 90.75 94 LYS A N 1
ATOM 707 C CA . LYS A 1 94 ? -3.452 -10.999 -5.959 1.00 90.75 94 LYS A CA 1
ATOM 708 C C . LYS A 1 94 ? -3.086 -9.599 -5.480 1.00 90.75 94 LYS A C 1
ATOM 710 O O . LYS A 1 94 ? -2.761 -9.415 -4.308 1.00 90.75 94 LYS A O 1
ATOM 715 N N . CYS A 1 95 ? -3.178 -8.614 -6.368 1.00 93.81 95 CYS A N 1
ATOM 716 C CA . CYS A 1 95 ? -3.238 -7.217 -5.953 1.00 93.81 95 CYS A CA 1
ATOM 717 C C . CYS A 1 95 ? -4.694 -6.899 -5.601 1.00 93.81 95 CYS A C 1
ATOM 719 O O . CYS A 1 95 ? -5.605 -7.172 -6.384 1.00 93.81 95 CYS A O 1
ATOM 721 N N . HIS A 1 96 ? -4.924 -6.400 -4.389 1.00 92.31 96 HIS A N 1
ATOM 722 C CA . H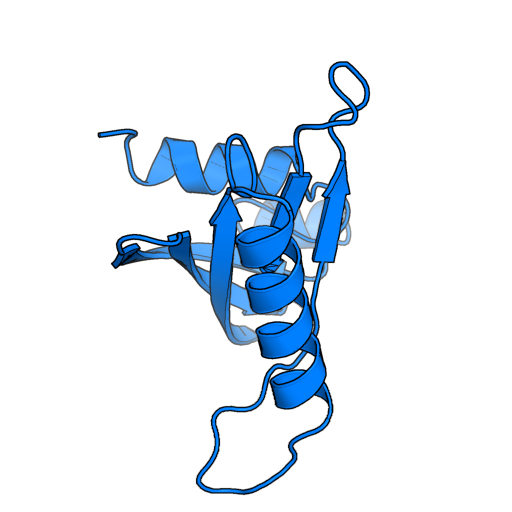IS A 1 96 ? -6.278 -6.161 -3.888 1.00 92.31 96 HIS A CA 1
ATOM 723 C C . HIS A 1 96 ? -6.800 -4.776 -4.267 1.00 92.31 96 HIS A C 1
ATOM 725 O O . HIS A 1 96 ? -7.998 -4.617 -4.492 1.00 92.31 96 HIS A O 1
ATOM 731 N N . GLU A 1 97 ? -5.911 -3.788 -4.304 1.00 92.31 97 GLU A N 1
ATOM 732 C CA . GLU A 1 97 ? -6.184 -2.409 -4.692 1.00 92.31 97 GLU A CA 1
ATOM 733 C C . GLU A 1 97 ? -4.867 -1.656 -4.864 1.00 92.31 97 GLU A C 1
ATOM 735 O O . GLU A 1 97 ? -3.838 -2.077 -4.337 1.00 92.31 97 GLU A O 1
ATOM 740 N N . ASP A 1 98 ? -4.927 -0.509 -5.529 1.00 93.00 98 ASP A N 1
ATOM 741 C CA . ASP A 1 98 ? -3.819 0.424 -5.627 1.00 93.00 98 ASP A CA 1
ATOM 742 C C . ASP A 1 98 ? -4.225 1.850 -5.229 1.00 93.00 98 ASP A C 1
ATOM 744 O O . ASP A 1 98 ? -5.396 2.234 -5.228 1.00 93.00 98 ASP A O 1
ATOM 748 N N . PHE A 1 99 ? -3.225 2.651 -4.876 1.00 90.44 99 PHE A N 1
ATOM 749 C CA . PHE A 1 99 ? -3.353 4.072 -4.598 1.00 90.44 99 PHE A CA 1
ATOM 750 C C . PHE A 1 99 ? -2.226 4.816 -5.299 1.00 90.44 99 PHE A C 1
ATOM 752 O O . PHE A 1 99 ? -1.056 4.481 -5.127 1.00 90.44 99 PHE A O 1
ATOM 759 N N . ALA A 1 100 ? -2.551 5.899 -5.995 1.00 88.69 100 ALA A N 1
ATOM 760 C CA . ALA A 1 100 ? -1.562 6.817 -6.546 1.00 88.69 100 ALA A CA 1
ATOM 761 C C . ALA A 1 100 ? -1.842 8.238 -6.056 1.00 88.69 100 ALA A C 1
ATOM 763 O O . ALA A 1 100 ? -2.986 8.698 -6.069 1.00 88.69 100 ALA A O 1
ATOM 764 N N . LYS A 1 101 ? -0.799 8.952 -5.623 1.00 84.00 101 LYS A N 1
ATOM 765 C CA . LYS A 1 101 ? -0.912 10.355 -5.212 1.00 84.00 101 LYS A CA 1
ATOM 766 C C . LYS A 1 101 ? 0.233 11.182 -5.776 1.00 84.00 101 LYS A C 1
ATOM 768 O O . LYS A 1 101 ? 1.395 10.796 -5.668 1.00 84.00 101 LYS A O 1
ATOM 773 N N . LYS A 1 102 ? -0.122 12.330 -6.353 1.00 82.88 102 LYS A N 1
ATOM 774 C CA . LYS A 1 102 ? 0.821 13.354 -6.815 1.00 82.88 102 LYS A CA 1
ATOM 775 C C . LYS A 1 102 ? 1.090 14.359 -5.699 1.00 82.88 102 LYS A C 1
ATOM 777 O O . LYS A 1 102 ? 0.171 14.684 -4.942 1.00 82.88 102 LYS A O 1
ATOM 782 N N . ASP A 1 103 ? 2.319 14.851 -5.597 1.00 74.88 103 ASP A N 1
ATOM 783 C CA . ASP A 1 103 ? 2.642 15.958 -4.699 1.00 74.88 103 ASP A CA 1
ATOM 784 C C . ASP A 1 103 ? 2.042 17.267 -5.255 1.00 74.88 103 ASP A C 1
ATOM 786 O O . ASP A 1 103 ? 2.375 17.664 -6.371 1.00 74.88 103 ASP A O 1
ATOM 790 N N . PRO A 1 104 ? 1.183 17.981 -4.501 1.00 77.62 104 PRO A N 1
ATOM 791 C CA . PRO A 1 104 ? 0.632 19.264 -4.938 1.00 77.62 104 PRO A CA 1
ATOM 792 C C . PRO A 1 104 ? 1.686 20.350 -5.202 1.00 77.62 104 PRO A C 1
ATOM 794 O O . PRO A 1 104 ? 1.394 21.330 -5.879 1.00 77.62 104 PRO A O 1
ATOM 797 N N . LYS A 1 105 ? 2.885 20.229 -4.617 1.00 79.56 105 LYS A N 1
ATOM 798 C CA . LYS A 1 105 ? 3.986 21.191 -4.786 1.00 79.56 105 LYS A CA 1
ATOM 799 C C . LYS A 1 105 ? 4.923 20.826 -5.933 1.00 79.56 105 LYS A C 1
ATOM 801 O O . LYS A 1 105 ? 5.661 21.691 -6.395 1.00 79.56 105 LYS A O 1
ATOM 806 N N . ASN A 1 106 ? 4.915 19.565 -6.354 1.00 76.94 106 ASN A N 1
ATOM 807 C CA . ASN A 1 106 ? 5.701 19.065 -7.469 1.00 76.94 106 ASN A CA 1
ATOM 808 C C . ASN A 1 106 ? 4.913 17.958 -8.173 1.00 76.94 106 ASN A C 1
ATOM 810 O O . ASN A 1 106 ? 4.974 16.796 -7.778 1.00 76.94 106 ASN A O 1
ATOM 814 N N . GLU A 1 107 ? 4.176 18.315 -9.223 1.00 73.38 107 GLU A N 1
ATOM 815 C CA . GLU A 1 107 ? 3.295 17.372 -9.921 1.00 73.38 107 GLU A CA 1
ATOM 816 C C . GLU A 1 107 ? 4.043 16.195 -10.575 1.00 73.38 107 GLU A C 1
ATOM 818 O O . G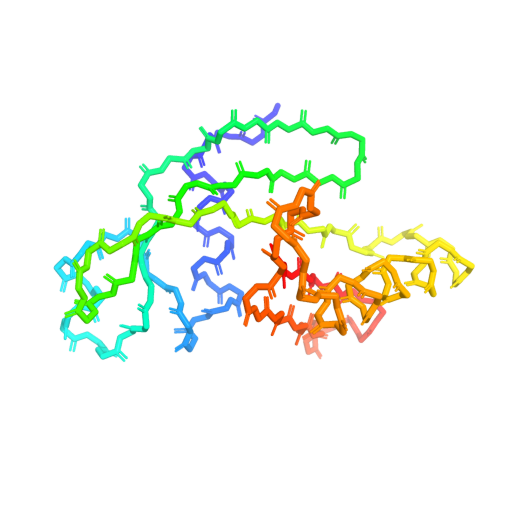LU A 1 107 ? 3.416 15.182 -10.899 1.00 73.38 107 GLU A O 1
ATOM 823 N N . GLU A 1 108 ? 5.368 16.298 -10.736 1.00 72.38 108 GLU A N 1
ATOM 824 C CA . GLU A 1 108 ? 6.225 15.211 -11.223 1.00 72.38 108 GLU A CA 1
ATOM 825 C C . GLU A 1 108 ? 6.496 14.138 -10.156 1.00 72.38 108 GLU A C 1
ATOM 827 O O . GLU A 1 108 ? 6.799 12.991 -10.502 1.00 72.38 108 GLU A O 1
ATOM 832 N N . ASN A 1 109 ? 6.340 14.478 -8.870 1.00 78.31 109 ASN A N 1
ATOM 833 C CA . ASN A 1 109 ? 6.545 13.562 -7.754 1.00 78.31 109 ASN A CA 1
ATOM 834 C C . ASN A 1 109 ? 5.284 12.741 -7.511 1.00 78.31 109 ASN A C 1
ATOM 836 O O . ASN A 1 109 ? 4.262 13.239 -7.031 1.00 78.31 109 ASN A O 1
ATOM 840 N N . VAL A 1 110 ? 5.378 11.450 -7.823 1.00 77.69 110 VAL A N 1
ATOM 841 C CA . VAL A 1 110 ? 4.279 10.499 -7.668 1.00 77.69 110 VAL A CA 1
ATOM 842 C C . VAL A 1 110 ? 4.695 9.398 -6.701 1.00 77.69 110 VAL A C 1
ATOM 844 O O . VAL A 1 110 ? 5.755 8.794 -6.830 1.00 77.69 110 VAL A O 1
ATOM 847 N N . LEU A 1 111 ? 3.837 9.122 -5.727 1.00 81.38 111 LEU A N 1
ATOM 848 C CA . LEU A 1 111 ? 3.940 7.952 -4.862 1.00 81.38 111 LEU A CA 1
ATOM 849 C C . LEU A 1 111 ? 2.812 6.994 -5.217 1.00 81.38 111 LEU A C 1
ATOM 851 O O . LEU A 1 111 ? 1.666 7.420 -5.384 1.00 81.38 111 LEU A O 1
ATOM 855 N N . MET A 1 112 ? 3.141 5.709 -5.301 1.00 82.12 112 MET A N 1
ATOM 856 C CA . MET A 1 112 ? 2.182 4.647 -5.586 1.00 82.12 112 MET A CA 1
ATOM 857 C C . MET A 1 112 ? 2.257 3.556 -4.519 1.00 82.12 112 MET A C 1
ATOM 859 O O . MET A 1 112 ? 3.332 3.262 -3.993 1.00 82.12 112 MET A O 1
ATOM 863 N N . ILE A 1 113 ? 1.113 2.969 -4.189 1.00 84.12 113 ILE A N 1
ATOM 864 C CA . ILE A 1 113 ? 0.982 1.811 -3.310 1.00 84.12 113 ILE A CA 1
ATOM 865 C C . ILE A 1 113 ? 0.110 0.764 -4.000 1.00 84.12 113 ILE A C 1
ATOM 867 O O . ILE A 1 113 ? -0.924 1.139 -4.537 1.00 84.12 113 ILE A O 1
ATOM 871 N N . ALA A 1 114 ? 0.508 -0.508 -3.955 1.00 80.88 114 ALA A N 1
ATOM 872 C CA . ALA A 1 114 ? -0.253 -1.660 -4.452 1.00 80.88 114 ALA A CA 1
ATOM 873 C C . ALA A 1 114 ? -0.041 -2.910 -3.580 1.00 80.88 114 ALA A C 1
ATOM 875 O O . ALA A 1 114 ? 0.906 -2.889 -2.747 1.00 80.88 114 ALA A O 1
#

Radius of gyration: 14.2 Å; chains: 1; bounding box: 32×40×37 Å

Organism: NCBI:txid67003

Sequence (114 aa):
MPSNDAMISRVCRTFSDAFAKDEATAREQGKKYWITRVLGSGATGTVLCGKRVSDGESFAVKVVDMEGMSEADKNRAQAEVHCLLSCDFFSILKCHEDFAKKDPKNEENVLMIA